Protein AF-A0A818DVS4-F1 (afdb_monomer)

Solvent-accessible surface area (backbone atoms only — not comparable to full-atom values): 3665 Å² total; per-residue (Å²): 101,43,75,45,77,44,90,73,83,85,84,56,80,44,78,51,78,60,98,63,58,87,71,61,40,80,68,48,72,32,89,50,49,44,58,72,46,33,76,75,69,59,29,52,34,30,51,73,72,78,40,74,49,63,52,33,40,46,100

pLDDT: mean 96.01, std 2.47, range [86.06, 98.44]

Structure (mmCIF, N/CA/C/O backbone):
data_AF-A0A818DVS4-F1
#
_entry.id   AF-A0A818DVS4-F1
#
loop_
_atom_site.group_PDB
_atom_site.id
_atom_si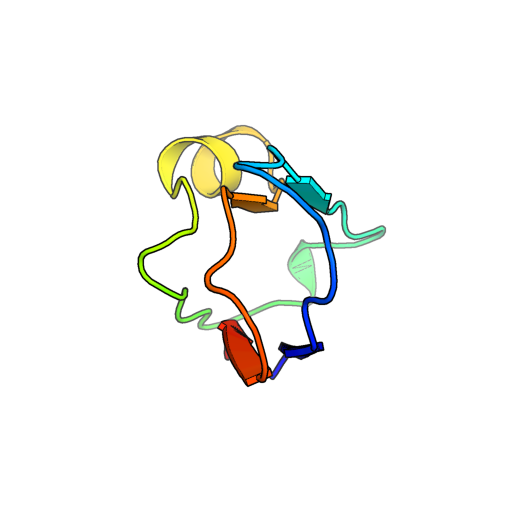te.type_symbol
_atom_site.label_atom_id
_atom_site.label_alt_id
_atom_site.label_comp_id
_atom_site.label_asym_id
_atom_site.label_entity_id
_atom_site.label_seq_id
_atom_site.pdbx_PDB_ins_code
_atom_site.Cartn_x
_atom_site.Cartn_y
_atom_site.Cartn_z
_atom_site.occupancy
_atom_site.B_iso_or_equiv
_atom_site.auth_seq_id
_atom_site.auth_comp_id
_atom_site.auth_asym_id
_atom_site.auth_atom_id
_atom_site.pdbx_PDB_model_num
ATOM 1 N N . TYR A 1 1 ? -8.830 -9.049 0.416 1.00 93.19 1 TYR A N 1
ATOM 2 C CA . TYR A 1 1 ? -7.464 -8.696 -0.048 1.00 93.19 1 TYR A CA 1
ATOM 3 C C . TYR A 1 1 ? -7.552 -7.656 -1.157 1.00 93.19 1 TYR A C 1
ATOM 5 O O . TYR A 1 1 ? -8.572 -7.597 -1.832 1.00 93.19 1 TYR A O 1
ATOM 13 N N . ILE A 1 2 ? -6.509 -6.842 -1.334 1.00 96.25 2 ILE A N 1
ATOM 14 C CA . ILE A 1 2 ? -6.367 -5.883 -2.440 1.00 96.25 2 ILE A CA 1
ATOM 15 C C . ILE A 1 2 ? -5.076 -6.212 -3.181 1.00 96.25 2 ILE A C 1
AT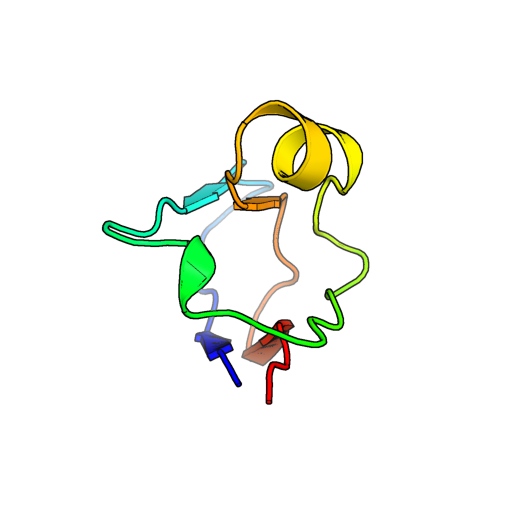OM 17 O O . ILE A 1 2 ? -3.987 -6.082 -2.617 1.00 96.25 2 ILE A O 1
ATOM 21 N N . ASP A 1 3 ? -5.211 -6.618 -4.439 1.00 97.50 3 ASP A N 1
ATOM 22 C CA . ASP A 1 3 ? -4.089 -6.863 -5.341 1.00 97.50 3 ASP A CA 1
ATOM 23 C C . ASP A 1 3 ? -3.940 -5.678 -6.311 1.00 97.50 3 ASP A C 1
ATOM 25 O O . ASP A 1 3 ? -4.922 -5.049 -6.714 1.00 97.50 3 ASP A O 1
ATOM 29 N N . CYS A 1 4 ? -2.701 -5.353 -6.671 1.00 96.69 4 CYS A N 1
ATOM 30 C CA . CYS A 1 4 ? -2.359 -4.235 -7.543 1.00 96.69 4 CYS A CA 1
ATOM 31 C C . CYS A 1 4 ? -1.591 -4.723 -8.772 1.00 96.69 4 CYS A C 1
ATOM 33 O O . CYS A 1 4 ? -0.768 -5.627 -8.665 1.00 96.69 4 CYS A O 1
ATOM 35 N N . CYS A 1 5 ? -1.827 -4.075 -9.916 1.00 97.25 5 CYS A N 1
ATOM 36 C CA . CYS A 1 5 ? -1.012 -4.190 -11.124 1.00 97.25 5 CYS A CA 1
ATOM 37 C C . CYS A 1 5 ? -0.460 -2.805 -11.469 1.00 97.25 5 CYS A C 1
ATOM 39 O O . CYS A 1 5 ? -1.207 -1.925 -11.904 1.00 97.25 5 CYS A O 1
ATOM 41 N N . ILE A 1 6 ? 0.833 -2.593 -11.250 1.00 97.50 6 ILE A N 1
ATOM 42 C CA . ILE A 1 6 ? 1.470 -1.288 -11.398 1.00 97.50 6 ILE A CA 1
ATOM 43 C C . ILE A 1 6 ? 2.226 -1.222 -12.715 1.00 97.50 6 ILE A C 1
ATOM 45 O O . ILE A 1 6 ? 3.119 -2.022 -12.993 1.00 97.50 6 ILE A O 1
ATOM 49 N N . LYS A 1 7 ? 1.831 -0.244 -13.531 1.00 96.62 7 LYS A N 1
ATOM 50 C CA . LYS A 1 7 ? 2.437 0.103 -14.821 1.00 96.62 7 LYS A CA 1
ATOM 51 C C . LYS A 1 7 ? 2.668 1.612 -14.879 1.00 96.62 7 LYS A C 1
ATOM 53 O O . LYS A 1 7 ? 2.133 2.303 -15.742 1.00 96.62 7 LYS A O 1
ATOM 58 N N . LEU 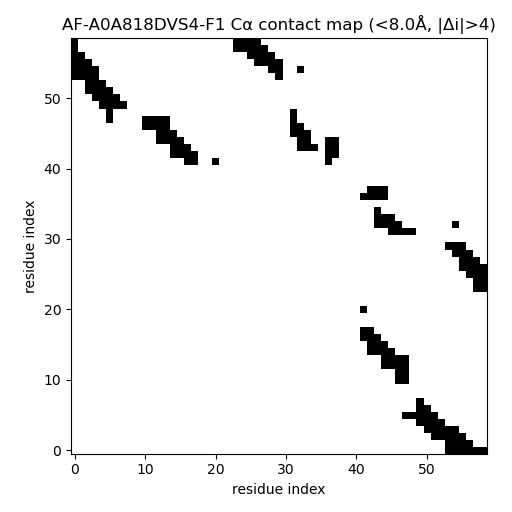A 1 8 ? 3.388 2.121 -13.887 1.00 95.38 8 LEU A N 1
ATOM 59 C CA . LEU A 1 8 ? 3.715 3.534 -13.731 1.00 95.38 8 LEU A CA 1
ATOM 60 C C . LEU A 1 8 ? 5.228 3.704 -13.889 1.00 95.38 8 LEU A C 1
ATOM 62 O O . LEU A 1 8 ? 5.989 2.846 -13.464 1.00 95.38 8 LEU A O 1
ATOM 66 N N . SER A 1 9 ? 5.672 4.791 -14.512 1.00 94.88 9 SER A N 1
ATOM 67 C CA . SER A 1 9 ? 7.100 5.072 -14.693 1.00 94.88 9 SER A CA 1
ATOM 68 C C . SER A 1 9 ? 7.705 5.770 -13.471 1.00 94.88 9 SER A C 1
ATOM 70 O O . SER A 1 9 ? 7.090 6.685 -12.921 1.00 94.88 9 SER A O 1
ATOM 72 N N . GLY A 1 10 ? 8.951 5.439 -13.123 1.00 94.62 10 GLY A N 1
ATOM 73 C CA . GLY A 1 10 ? 9.707 6.111 -12.059 1.00 94.62 10 GLY A CA 1
ATOM 74 C C . GLY A 1 10 ? 9.383 5.575 -10.662 1.00 94.62 10 GLY A C 1
ATOM 75 O O . GLY A 1 10 ? 9.155 4.386 -10.496 1.00 94.62 10 GLY A O 1
ATOM 76 N N . MET A 1 11 ? 9.385 6.450 -9.652 1.00 94.62 11 MET A N 1
ATOM 77 C CA . MET A 1 11 ? 9.073 6.104 -8.255 1.00 94.62 11 MET A CA 1
ATOM 78 C C . MET A 1 11 ? 7.840 6.889 -7.777 1.00 94.62 11 MET A C 1
ATOM 80 O O . MET A 1 11 ? 7.987 7.871 -7.046 1.00 94.62 11 MET A O 1
ATOM 84 N N . PRO A 1 12 ? 6.625 6.536 -8.237 1.00 97.00 12 PRO A N 1
ATOM 85 C CA . PRO A 1 12 ? 5.420 7.285 -7.897 1.00 97.00 12 PRO A CA 1
ATOM 86 C C . PRO A 1 12 ? 5.057 7.110 -6.418 1.00 97.00 12 PRO A C 1
ATOM 88 O O . PRO A 1 12 ? 5.014 5.992 -5.909 1.00 97.00 12 PRO A O 1
ATOM 91 N N . ASP A 1 13 ? 4.739 8.212 -5.740 1.00 97.75 13 ASP A N 1
ATOM 92 C CA . ASP A 1 13 ? 4.156 8.185 -4.398 1.00 97.75 13 ASP A CA 1
ATOM 93 C C . ASP A 1 13 ? 2.629 8.155 -4.506 1.00 97.75 13 ASP A C 1
ATOM 95 O O . ASP A 1 13 ? 2.007 9.117 -4.966 1.00 97.75 13 ASP A O 1
ATOM 99 N N . LEU A 1 14 ? 2.024 7.030 -4.131 1.00 98.00 14 LEU A N 1
ATOM 100 C CA . LEU A 1 14 ? 0.589 6.812 -4.233 1.00 98.00 14 LEU A CA 1
ATOM 101 C C . LEU A 1 14 ? -0.089 6.975 -2.877 1.00 98.00 14 LEU A C 1
ATOM 103 O O . LEU A 1 14 ? 0.436 6.604 -1.825 1.00 98.00 14 LEU A O 1
ATOM 107 N N . THR A 1 15 ? -1.304 7.513 -2.923 1.00 97.81 15 THR A N 1
ATOM 108 C CA . THR A 1 15 ? -2.195 7.645 -1.771 1.00 97.81 15 THR A CA 1
ATOM 109 C C . THR A 1 15 ? -3.553 7.046 -2.122 1.00 97.81 15 THR A C 1
ATOM 111 O O . THR A 1 15 ? -4.168 7.453 -3.106 1.00 97.81 15 THR A O 1
ATOM 114 N N . LEU A 1 16 ? -4.026 6.094 -1.318 1.00 97.19 16 LEU A N 1
ATOM 115 C CA . LEU A 1 16 ? -5.334 5.456 -1.452 1.00 97.19 16 LEU A CA 1
ATOM 116 C C . LEU A 1 16 ? -6.152 5.684 -0.177 1.00 97.19 16 LEU A C 1
ATOM 118 O O . LEU A 1 16 ? -5.684 5.421 0.932 1.00 97.19 16 LEU A O 1
ATOM 122 N N . ASN A 1 17 ? -7.382 6.164 -0.358 1.00 95.88 17 ASN A N 1
ATOM 123 C CA . ASN A 1 17 ? -8.330 6.447 0.715 1.00 95.88 17 ASN A CA 1
ATOM 124 C C . ASN A 1 17 ? -9.534 5.513 0.606 1.00 95.88 17 ASN A C 1
ATOM 126 O O . ASN A 1 17 ? -10.047 5.283 -0.491 1.00 95.88 17 ASN A O 1
ATOM 130 N N . PHE A 1 18 ? -10.022 5.032 1.745 1.00 94.75 18 PHE A N 1
ATOM 131 C CA . PHE A 1 18 ? -11.280 4.299 1.827 1.00 94.75 18 PHE A CA 1
ATOM 132 C C . PHE A 1 18 ? -12.388 5.228 2.316 1.00 94.75 18 PHE A C 1
ATOM 134 O O . PHE A 1 18 ? -12.171 6.028 3.220 1.00 94.75 18 PHE A O 1
ATOM 141 N N . VAL A 1 19 ? -13.596 5.088 1.765 1.00 95.31 19 VAL A N 1
ATOM 142 C CA . VAL A 1 19 ? -14.772 5.837 2.249 1.00 95.31 19 VAL A CA 1
ATOM 143 C C . VAL A 1 19 ? -15.113 5.441 3.690 1.00 95.31 19 VAL A C 1
ATOM 145 O O . VAL A 1 19 ? -15.501 6.284 4.493 1.00 95.31 19 VAL A O 1
ATOM 148 N N . ASN A 1 20 ? -14.947 4.159 4.032 1.00 93.44 20 ASN A N 1
ATOM 149 C CA . ASN A 1 20 ? -15.143 3.652 5.386 1.00 93.44 20 ASN A CA 1
ATOM 150 C C . ASN A 1 20 ? -14.026 2.660 5.765 1.00 93.44 20 ASN A C 1
ATOM 152 O O . ASN A 1 20 ? -14.210 1.451 5.617 1.00 93.44 20 ASN A O 1
ATOM 156 N N . PRO A 1 21 ? -12.864 3.144 6.243 1.00 90.88 21 PRO A N 1
ATOM 157 C CA . PRO A 1 21 ? -11.722 2.290 6.582 1.00 90.88 21 PRO A CA 1
ATOM 158 C C . PRO A 1 21 ? -11.992 1.354 7.769 1.00 90.88 21 PRO A C 1
ATOM 160 O O . PRO A 1 21 ? -11.291 0.365 7.921 1.00 90.88 21 PRO A O 1
ATOM 163 N N . ARG A 1 22 ? -13.032 1.618 8.575 1.00 90.56 22 ARG A N 1
ATOM 164 C CA . ARG A 1 22 ? -13.434 0.776 9.717 1.00 90.56 22 ARG A CA 1
ATOM 165 C C . ARG A 1 22 ? -14.008 -0.586 9.326 1.00 90.56 22 ARG A C 1
ATOM 167 O O . ARG A 1 22 ? -14.262 -1.392 10.204 1.00 90.56 22 ARG A O 1
ATOM 174 N N . LEU A 1 23 ? -14.271 -0.814 8.040 1.00 91.69 23 LEU A N 1
ATOM 175 C CA . LEU A 1 23 ? -14.694 -2.123 7.532 1.00 91.69 23 LEU A CA 1
ATOM 176 C C . LEU A 1 23 ? -13.510 -3.069 7.283 1.00 91.69 23 LEU A C 1
ATOM 178 O O . LEU A 1 23 ? -13.730 -4.203 6.877 1.00 91.69 23 LEU A O 1
ATOM 182 N N . LEU A 1 24 ? -12.274 -2.588 7.436 1.00 91.50 24 LEU A N 1
ATOM 183 C CA . LEU A 1 24 ? -11.064 -3.373 7.233 1.00 91.50 24 LEU A CA 1
ATOM 184 C C . LEU A 1 24 ? -10.535 -3.825 8.600 1.00 91.50 24 LEU A C 1
ATOM 186 O O . LEU A 1 24 ? -9.909 -3.033 9.304 1.00 91.50 24 LEU A O 1
ATOM 190 N N . ASP A 1 25 ? -10.764 -5.090 8.943 1.00 90.00 25 ASP A N 1
ATOM 191 C CA . ASP A 1 25 ? -10.246 -5.715 10.162 1.00 90.00 25 ASP A CA 1
ATOM 192 C C . ASP A 1 25 ? -9.068 -6.654 9.850 1.00 90.00 25 ASP A C 1
ATOM 194 O O . ASP A 1 25 ? -8.918 -7.147 8.729 1.00 90.00 25 ASP A O 1
ATOM 198 N N . ASP A 1 26 ? -8.205 -6.869 10.852 1.00 93.31 26 ASP A N 1
ATOM 199 C CA . ASP A 1 26 ? -7.030 -7.761 10.801 1.00 93.31 26 ASP A CA 1
ATOM 200 C C . ASP A 1 26 ? -6.172 -7.586 9.531 1.00 93.31 26 ASP A C 1
ATOM 202 O O . ASP A 1 26 ? -5.9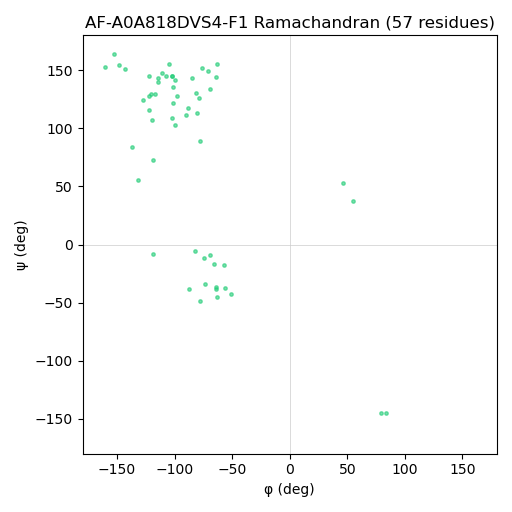18 -8.504 8.744 1.00 93.31 26 ASP A O 1
ATOM 206 N N . ILE A 1 27 ? -5.777 -6.334 9.281 1.00 96.06 27 ILE A N 1
ATOM 207 C CA . ILE A 1 27 ? -5.091 -5.964 8.046 1.00 96.06 27 ILE A CA 1
ATOM 208 C C . ILE A 1 27 ? -3.614 -6.358 8.118 1.00 96.06 27 ILE A C 1
ATOM 210 O O . ILE A 1 27 ? -2.875 -5.910 8.993 1.00 96.06 27 ILE A O 1
ATOM 214 N N . SER A 1 28 ? -3.144 -7.109 7.124 1.00 97.38 28 SER A N 1
ATOM 215 C CA . SER A 1 28 ? -1.715 -7.259 6.834 1.00 97.38 28 SER A CA 1
ATOM 216 C C . SER A 1 28 ? -1.321 -6.379 5.653 1.00 97.38 28 SER A C 1
ATOM 218 O O . SER A 1 28 ? -2.000 -6.362 4.624 1.00 97.38 28 SER A O 1
ATOM 220 N N . PHE A 1 29 ? -0.199 -5.675 5.777 1.00 98.12 29 PHE A N 1
ATOM 221 C CA . PHE A 1 29 ? 0.259 -4.701 4.789 1.00 98.12 29 PHE A CA 1
ATOM 222 C C . PHE A 1 29 ? 1.465 -5.208 4.007 1.00 98.12 29 PHE A C 1
ATOM 224 O O . PHE A 1 29 ? 2.361 -5.847 4.559 1.00 98.12 29 PHE A O 1
ATOM 231 N N . HIS A 1 30 ? 1.532 -4.850 2.728 1.00 98.25 30 HIS A N 1
ATOM 232 C CA . HIS A 1 30 ? 2.764 -4.965 1.964 1.00 98.25 30 HIS A CA 1
ATOM 233 C C . HIS A 1 30 ? 3.847 -4.039 2.553 1.00 98.25 30 HIS A C 1
ATOM 235 O O . HIS A 1 30 ? 3.527 -2.909 2.934 1.00 98.25 30 HIS A O 1
ATOM 241 N N . PRO A 1 31 ? 5.137 -4.429 2.549 1.00 98.12 31 PRO A N 1
ATOM 242 C CA . PRO A 1 31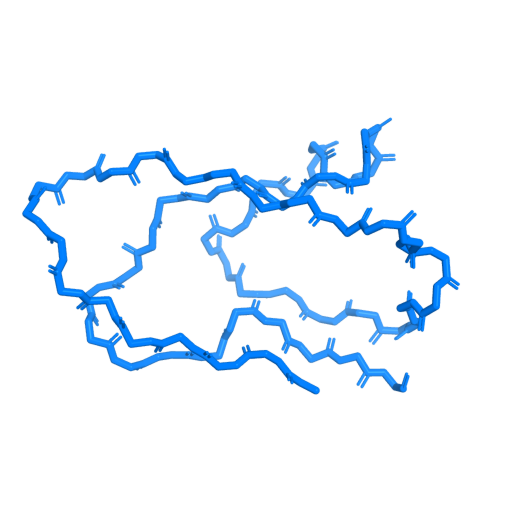 ? 6.225 -3.609 3.097 1.00 98.12 31 PRO A CA 1
ATOM 243 C C . PRO A 1 31 ? 6.377 -2.206 2.493 1.00 98.12 31 PRO A C 1
ATOM 245 O O . PRO A 1 31 ? 7.027 -1.348 3.081 1.00 98.12 31 PRO A O 1
ATOM 248 N N . CYS A 1 32 ? 5.794 -1.954 1.318 1.00 97.75 32 CYS A N 1
ATOM 249 C CA . CYS A 1 32 ? 5.826 -0.633 0.692 1.00 97.75 32 CYS A CA 1
ATOM 250 C C . CYS A 1 32 ? 4.882 0.388 1.354 1.00 97.75 32 CYS A C 1
ATOM 252 O O . CYS A 1 32 ? 4.965 1.574 1.035 1.00 97.75 32 CYS A O 1
ATOM 254 N N . VAL A 1 33 ? 3.980 -0.048 2.242 1.00 98.25 33 VAL A N 1
ATOM 255 C CA . VAL A 1 33 ? 3.011 0.814 2.931 1.00 98.25 33 VAL A CA 1
ATOM 256 C C . VAL A 1 33 ? 3.645 1.513 4.130 1.00 98.25 33 VAL A C 1
ATOM 258 O O . VAL A 1 33 ? 4.247 0.896 5.006 1.00 98.25 33 VAL A O 1
ATOM 261 N N . ARG A 1 34 ? 3.450 2.830 4.214 1.00 98.31 34 ARG A N 1
ATOM 262 C CA . ARG A 1 34 ? 3.854 3.656 5.355 1.00 98.31 34 ARG A CA 1
ATOM 263 C C . ARG A 1 34 ? 2.864 3.481 6.513 1.00 98.31 34 ARG A C 1
ATOM 265 O O . ARG A 1 34 ? 1.917 4.256 6.637 1.00 98.31 34 ARG A O 1
ATOM 272 N N . LEU A 1 35 ? 3.113 2.492 7.377 1.00 96.94 35 LEU A N 1
ATOM 273 C CA . LEU A 1 35 ? 2.229 2.118 8.497 1.00 96.94 35 LEU A CA 1
ATOM 274 C C . LEU A 1 35 ? 1.823 3.294 9.395 1.00 96.94 35 LEU A C 1
ATOM 276 O O . LEU A 1 35 ? 0.647 3.440 9.699 1.00 96.94 35 LEU A O 1
ATOM 280 N N . ARG A 1 36 ? 2.755 4.195 9.730 1.00 97.25 36 ARG A N 1
ATOM 281 C CA . ARG A 1 3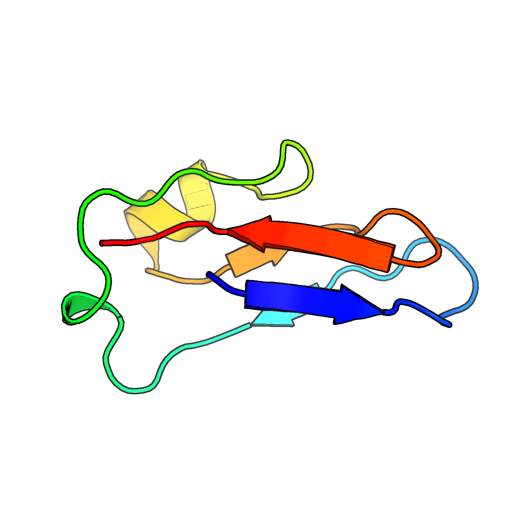6 ? 2.449 5.365 10.576 1.00 97.25 36 ARG A CA 1
ATOM 282 C C . ARG A 1 36 ? 1.316 6.228 10.021 1.00 97.25 36 ARG A C 1
ATOM 284 O O . ARG A 1 36 ? 0.518 6.739 10.793 1.00 97.25 36 ARG A O 1
ATOM 291 N N . LYS A 1 37 ? 1.240 6.386 8.693 1.00 96.94 37 LYS A N 1
ATOM 292 C CA . LYS A 1 37 ? 0.184 7.183 8.052 1.00 96.94 37 LYS A CA 1
ATOM 293 C C . LYS A 1 37 ? -1.160 6.456 8.077 1.00 96.94 37 LYS A C 1
ATOM 295 O O . LY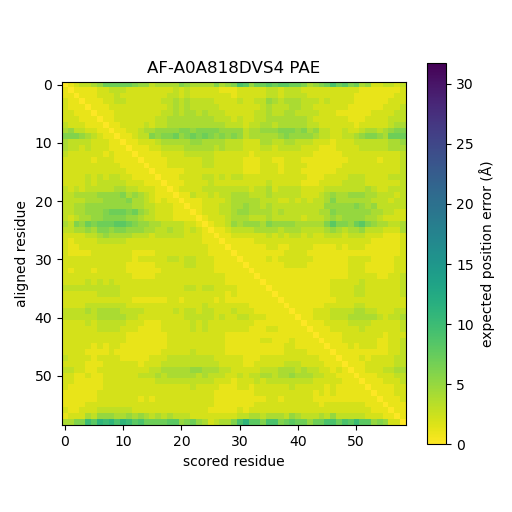S A 1 37 ? -2.202 7.086 8.228 1.00 96.94 37 LYS A O 1
ATOM 300 N N . TRP A 1 38 ? -1.139 5.128 7.965 1.00 96.19 38 TRP A N 1
ATOM 301 C CA . TRP A 1 38 ? -2.336 4.318 8.161 1.00 96.19 38 TRP A CA 1
ATOM 302 C C . TRP A 1 38 ? -2.858 4.439 9.599 1.00 96.19 38 TRP A C 1
ATOM 304 O O . TRP A 1 38 ? -4.047 4.660 9.796 1.00 96.19 38 TRP A O 1
ATOM 314 N N . GLU A 1 39 ? -1.975 4.354 10.592 1.00 95.12 39 GLU A N 1
ATOM 315 C CA . GLU A 1 39 ? -2.338 4.454 12.010 1.00 95.12 39 GLU A CA 1
ATOM 316 C C . GLU A 1 39 ? -2.901 5.832 12.387 1.00 95.12 39 GLU A C 1
ATOM 318 O O . GLU A 1 39 ? -3.832 5.908 13.184 1.00 95.12 39 GLU A O 1
ATOM 323 N N . SER A 1 40 ? -2.359 6.920 11.826 1.00 96.25 40 SER A N 1
ATOM 324 C CA . SER A 1 40 ? -2.780 8.284 12.172 1.00 96.25 40 SER A CA 1
ATOM 325 C C . SER A 1 40 ? -3.955 8.806 11.348 1.00 96.25 40 SER A C 1
ATOM 327 O O . SER A 1 40 ? -4.793 9.535 11.873 1.00 96.25 40 SER A O 1
ATOM 329 N N . GLU A 1 41 ? -3.999 8.490 10.053 1.00 95.75 41 GLU A N 1
ATOM 330 C CA . GLU A 1 41 ? -4.930 9.105 9.097 1.00 95.75 41 GLU A CA 1
ATOM 331 C C . GLU A 1 41 ? -5.883 8.087 8.451 1.00 95.75 41 GLU A C 1
ATOM 333 O O . GLU A 1 41 ? -6.807 8.486 7.748 1.00 95.75 41 GLU A O 1
ATOM 338 N N . HIS A 1 42 ? -5.682 6.780 8.662 1.00 9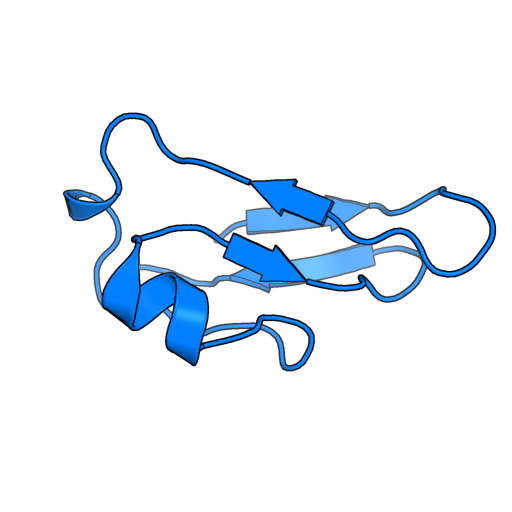5.31 42 HIS A N 1
ATOM 339 C CA . HIS A 1 42 ? -6.370 5.706 7.929 1.00 95.31 42 HIS A CA 1
ATOM 340 C C . HIS A 1 42 ? -6.215 5.812 6.405 1.00 95.31 42 HIS A C 1
ATOM 342 O O . HIS A 1 42 ? -7.123 5.501 5.629 1.00 95.31 42 HIS A O 1
ATOM 348 N N . VAL A 1 43 ? -5.021 6.229 5.978 1.00 96.19 43 VAL A N 1
ATOM 349 C CA . VAL A 1 43 ? -4.658 6.412 4.573 1.00 96.19 43 VAL A CA 1
ATOM 350 C C . VAL A 1 43 ? -3.532 5.461 4.192 1.00 96.19 43 VAL A C 1
ATOM 352 O O . VAL A 1 43 ? -2.482 5.431 4.837 1.00 96.19 43 VAL A O 1
ATOM 355 N N . LEU A 1 44 ? -3.708 4.717 3.099 1.00 97.62 44 LEU A N 1
ATOM 356 C CA . LEU A 1 44 ? -2.629 3.915 2.529 1.00 97.62 44 LEU A CA 1
ATOM 357 C C . LEU A 1 44 ? -1.726 4.814 1.691 1.00 97.62 44 LEU A C 1
ATOM 359 O O . LEU A 1 44 ? -2.134 5.311 0.644 1.00 97.62 44 LEU A O 1
ATOM 363 N N . SER A 1 45 ? -0.488 5.003 2.136 1.00 98.25 45 SER A N 1
ATOM 364 C CA . SER A 1 45 ? 0.531 5.748 1.395 1.00 98.25 45 SER A CA 1
ATOM 365 C C . SER A 1 45 ? 1.749 4.874 1.146 1.00 98.25 45 SER A C 1
ATOM 367 O O . SER A 1 45 ? 2.253 4.253 2.082 1.00 98.25 45 SER A O 1
ATOM 369 N N . PHE A 1 46 ? 2.192 4.788 -0.108 1.00 98.44 46 PHE A N 1
ATOM 370 C CA . PHE A 1 46 ? 3.216 3.834 -0.530 1.00 98.44 46 PHE A CA 1
ATOM 371 C C . PHE A 1 46 ? 3.879 4.226 -1.853 1.00 98.44 46 PHE A C 1
ATOM 373 O O . PHE A 1 46 ? 3.257 4.847 -2.710 1.00 98.44 46 PHE A O 1
ATOM 380 N N . ILE A 1 47 ? 5.126 3.791 -2.037 1.00 98.31 47 ILE A N 1
ATOM 381 C CA . ILE A 1 47 ? 5.789 3.741 -3.348 1.00 98.31 47 ILE A CA 1
ATOM 382 C C . ILE A 1 47 ? 5.742 2.275 -3.796 1.00 98.31 47 ILE A C 1
ATOM 384 O O . ILE A 1 47 ? 6.391 1.444 -3.155 1.00 98.31 47 ILE A O 1
ATOM 388 N N . PRO A 1 48 ? 4.930 1.910 -4.800 1.00 97.50 48 PRO A N 1
ATOM 389 C CA . PRO A 1 48 ? 4.684 0.509 -5.108 1.00 97.50 48 PRO A CA 1
ATOM 390 C C . PRO A 1 48 ? 5.855 -0.165 -5.845 1.00 97.50 48 PRO A C 1
ATOM 392 O O . PRO A 1 48 ? 6.546 0.494 -6.619 1.00 97.50 48 PRO A O 1
ATOM 395 N N . PRO A 1 49 ? 6.028 -1.490 -5.685 1.00 97.00 49 PRO A N 1
ATOM 396 C CA . PRO A 1 49 ? 6.779 -2.311 -6.630 1.00 97.00 49 PRO A CA 1
ATOM 397 C C . PRO A 1 49 ? 6.129 -2.329 -8.018 1.00 97.00 49 PRO A C 1
ATOM 399 O O . PRO A 1 49 ? 4.908 -2.199 -8.149 1.00 97.00 49 PRO A O 1
ATOM 402 N N . ASP A 1 50 ? 6.940 -2.583 -9.040 1.00 96.00 50 ASP A N 1
ATOM 403 C CA . ASP A 1 50 ? 6.452 -2.780 -10.403 1.00 96.00 50 ASP A CA 1
ATOM 404 C C . ASP A 1 50 ? 5.714 -4.115 -10.562 1.00 96.00 50 ASP A C 1
ATOM 406 O O . ASP A 1 50 ? 6.049 -5.129 -9.943 1.00 96.00 50 ASP A O 1
ATOM 410 N N . GLY A 1 51 ? 4.730 -4.139 -11.462 1.00 96.62 51 GLY A N 1
ATOM 411 C CA . GLY A 1 51 ? 4.003 -5.356 -11.807 1.00 96.62 51 GLY A CA 1
ATOM 412 C C . GLY A 1 51 ? 2.926 -5.729 -10.789 1.00 96.62 51 GLY A C 1
ATOM 413 O O . GLY A 1 51 ? 2.215 -4.864 -10.278 1.00 96.62 51 GLY A O 1
ATOM 414 N N . ASN A 1 52 ? 2.732 -7.033 -10.578 1.00 98.12 52 ASN A N 1
ATOM 415 C CA . ASN A 1 52 ? 1.633 -7.551 -9.765 1.00 98.12 52 ASN A CA 1
ATOM 416 C C . ASN A 1 52 ? 2.099 -7.874 -8.346 1.00 98.12 52 ASN A C 1
ATOM 418 O O . ASN A 1 52 ? 3.038 -8.649 -8.172 1.00 98.12 52 ASN A O 1
ATOM 422 N N . PHE A 1 53 ? 1.407 -7.346 -7.341 1.00 97.94 53 PHE A N 1
ATOM 423 C CA . PHE A 1 53 ? 1.644 -7.693 -5.940 1.00 97.94 53 PHE A CA 1
ATOM 424 C C . PHE A 1 53 ? 0.374 -7.515 -5.102 1.00 97.94 53 PHE A C 1
ATOM 426 O O . PHE A 1 53 ? -0.579 -6.852 -5.515 1.00 97.94 53 PHE A O 1
ATOM 433 N N . ARG A 1 54 ? 0.368 -8.096 -3.901 1.00 98.19 54 ARG A N 1
ATOM 434 C CA . ARG A 1 54 ? -0.697 -7.893 -2.915 1.00 98.19 54 ARG A CA 1
ATOM 435 C C . ARG A 1 54 ? -0.375 -6.685 -2.050 1.00 98.19 54 ARG A C 1
ATOM 437 O O . ARG A 1 54 ? 0.622 -6.721 -1.338 1.00 98.19 54 ARG A O 1
ATOM 444 N N . LEU A 1 55 ? -1.216 -5.652 -2.087 1.00 98.00 55 LEU A N 1
ATOM 445 C CA . LEU A 1 55 ? -1.037 -4.431 -1.298 1.00 98.00 55 LEU A CA 1
ATOM 446 C C . LEU A 1 55 ? -1.461 -4.627 0.159 1.00 98.00 55 LEU A C 1
ATOM 448 O O . LEU A 1 55 ? -0.709 -4.270 1.063 1.00 98.00 55 LEU A O 1
ATOM 452 N N . ILE A 1 56 ? -2.647 -5.200 0.383 1.00 97.62 56 ILE A N 1
ATOM 453 C CA . ILE A 1 56 ? -3.125 -5.576 1.719 1.00 97.62 56 ILE A CA 1
ATOM 454 C C . ILE A 1 56 ? -3.917 -6.891 1.686 1.00 97.62 56 ILE A C 1
ATOM 456 O O . ILE A 1 56 ? -4.591 -7.214 0.703 1.00 97.62 56 ILE A O 1
ATOM 460 N N . SER A 1 57 ? -3.900 -7.631 2.788 1.00 97.12 57 SER A N 1
ATOM 461 C CA . SER A 1 57 ? -4.933 -8.614 3.142 1.00 97.12 57 SER A CA 1
ATOM 462 C C . SER A 1 57 ? -5.709 -8.104 4.347 1.00 97.12 57 SER A C 1
ATOM 464 O O . SER A 1 57 ? -5.143 -7.397 5.164 1.00 97.12 57 SER A O 1
ATOM 466 N N . TYR A 1 58 ? -6.993 -8.422 4.423 1.00 94.31 58 TYR A N 1
ATOM 467 C CA . TYR A 1 58 ? -7.903 -8.049 5.507 1.00 94.31 58 TYR A CA 1
ATOM 468 C C . TYR A 1 58 ? -8.933 -9.178 5.647 1.00 94.31 58 TYR A C 1
ATOM 470 O O . TYR A 1 58 ? -9.137 -9.906 4.659 1.00 94.31 58 TYR A O 1
ATOM 478 N N . HIS A 1 59 ? -9.509 -9.337 6.840 1.00 86.06 59 HIS A N 1
ATOM 479 C CA . HIS A 1 59 ? -10.558 -10.319 7.129 1.00 86.06 59 HIS A CA 1
ATOM 480 C C . HIS A 1 59 ? -11.934 -9.812 6.688 1.00 86.06 59 HIS A C 1
ATOM 482 O O . HIS A 1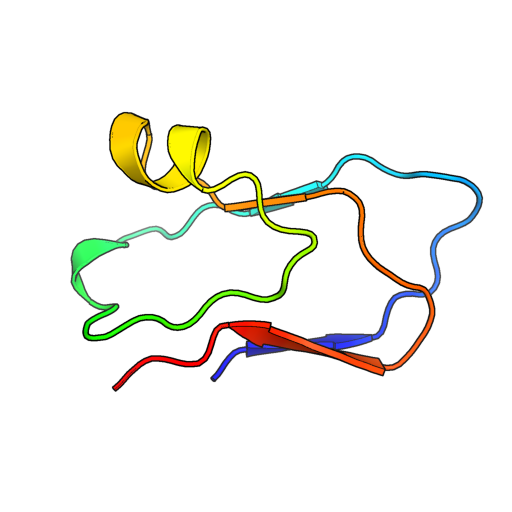 59 ? -12.211 -8.607 6.887 1.00 86.06 59 HIS A O 1
#

Nearest PDB structures (foldseek):
  4ikn-assembly1_A  TM=1.006E+00  e=2.284E-08  Rattus norvegicus
  9c59-assembly1_M  TM=9.766E-01  e=1.387E-07  Homo sapiens
  4hmy-assembly1_M  TM=8.959E-01  e=3.107E-05  Mus musculus
  7oi5-assembly2_D  TM=9.253E-01  e=3.286E-04  Rattus norvegicus
  7og1-assembly1_MMM  TM=8.948E-01  e=3.776E-04  Rattus norvegicus

Radius of gyration: 11.33 Å; Cα contacts (8 Å, |Δi|>4): 97; chains: 1; bounding box: 25×19×27 Å

Mean predicted aligned error: 2.37 Å

Sequence (59 aa):
YIDCCIKLSGMPDLTLNFVNPRLLDDISFHPCVRLRKWESEHVLSFIPPDGNFRLISYH

Foldseek 3Di:
DDKDFDDDPDFDKDKDADPCLVVFAPKDADPQFPVVCCVPPVMTIGRDDHGIDHGMDGD

Secondary structure (DSSP, 8-state):
-EEEEE--SS---EEEE-S-GGG--S-EE-TTB-HHHHHHHSEEEE-PPSEEEEEEE--